Protein AF-A0A534V645-F1 (afdb_monomer_lite)

Foldseek 3Di:
DDDDDPDPDPPDDDDDPDDDDDDDDPDDDDDPDDDDDPDDDPPPPPPPDPDDDPVVCVVCVVVVVVVVCCVVVCCVVPVVVVVLVVQCVVCNNVSVDPPPPPD

pLDDT: mean 78.66, std 16.0, range [43.12, 97.88]

Radius of gyration: 29.26 Å; chains: 1; bounding box: 69×41×70 Å

Sequence (103 aa):
MASMLLAATVAVAQPPPAPPYPPAPPPRTAPPAPPPRRYPPPAVVESAPPPLSPAMRVIYAPFYVAGLVIRYGVYYVIVAPLEVFGRALNYGVEGGVSKGDDR

Secondary structure (DSSP, 8-state):
------------PPPPPPPPPPPPPPPPPPPPPPPP--PPPP------PPPPPHHHHHHHHHHHHHHHHHHHHHIIIIIHHHHHHHHHHHHTTTTT-------

Structure (mmCIF, N/CA/C/O backbone):
data_AF-A0A534V645-F1
#
_entry.id   AF-A0A534V645-F1
#
loop_
_atom_site.group_PDB
_atom_site.id
_atom_site.type_symbol
_atom_site.label_atom_id
_atom_site.label_alt_id
_atom_site.label_comp_id
_atom_site.label_asym_id
_atom_site.label_entity_id
_atom_site.label_seq_id
_atom_site.pdbx_PDB_ins_code
_atom_site.Cartn_x
_atom_site.Cartn_y
_atom_site.Cartn_z
_atom_site.occupancy
_atom_site.B_iso_or_equiv
_atom_site.auth_seq_id
_atom_site.auth_comp_id
_atom_site.auth_asym_id
_atom_site.auth_atom_id
_atom_site.pdbx_PDB_model_num
ATOM 1 N N . MET A 1 1 ? 8.992 15.303 -42.541 1.00 43.12 1 MET A N 1
ATOM 2 C CA . MET A 1 1 ? 10.038 14.298 -42.825 1.00 43.12 1 MET A CA 1
ATOM 3 C C . MET A 1 1 ? 11.254 14.632 -41.977 1.00 43.12 1 MET A C 1
ATOM 5 O O . MET A 1 1 ? 12.000 15.530 -42.328 1.00 43.12 1 MET A O 1
ATOM 9 N N . ALA A 1 2 ? 11.388 13.999 -40.814 1.00 43.81 2 ALA A N 1
ATOM 10 C CA . ALA A 1 2 ? 12.493 14.222 -39.884 1.00 43.81 2 ALA A CA 1
ATOM 11 C C . ALA A 1 2 ? 12.827 12.877 -39.235 1.00 43.81 2 ALA A C 1
ATOM 13 O O . ALA A 1 2 ? 12.219 12.486 -38.246 1.00 43.81 2 ALA A O 1
ATOM 14 N N . SER A 1 3 ? 13.704 12.108 -39.872 1.00 47.16 3 SER A N 1
ATOM 15 C CA . SER A 1 3 ? 14.254 10.855 -39.340 1.00 47.16 3 SER A CA 1
ATOM 16 C C . SER A 1 3 ? 15.509 10.511 -40.132 1.00 47.16 3 SER A C 1
ATOM 18 O O . SER A 1 3 ? 15.511 9.618 -40.966 1.00 47.16 3 SER A O 1
ATOM 20 N N . MET A 1 4 ? 16.569 11.289 -39.931 1.00 49.38 4 MET A N 1
ATOM 21 C CA . MET A 1 4 ? 17.897 10.942 -40.438 1.00 49.38 4 MET A CA 1
ATOM 22 C C . MET A 1 4 ? 18.969 11.632 -39.589 1.00 49.38 4 MET A C 1
ATOM 24 O O . MET A 1 4 ? 19.691 12.498 -40.059 1.00 49.38 4 MET A O 1
ATOM 28 N N . LEU A 1 5 ? 19.033 11.304 -38.296 1.00 53.19 5 LEU A N 1
ATOM 29 C CA . LEU A 1 5 ? 20.094 11.814 -37.414 1.00 53.19 5 LEU A CA 1
ATOM 30 C C . LEU A 1 5 ? 20.612 10.783 -36.400 1.00 53.19 5 LEU A C 1
ATOM 32 O O . LEU A 1 5 ? 21.120 11.160 -35.354 1.00 53.19 5 LEU A O 1
ATOM 36 N N . LEU A 1 6 ? 20.537 9.482 -36.694 1.00 50.56 6 LEU A N 1
ATOM 37 C CA . LEU A 1 6 ? 21.043 8.466 -35.762 1.00 50.56 6 LEU A CA 1
ATOM 38 C C . LEU A 1 6 ? 21.772 7.310 -36.463 1.00 50.56 6 LEU A C 1
ATOM 40 O O . LEU A 1 6 ? 21.491 6.144 -36.226 1.00 50.56 6 LEU A O 1
ATOM 44 N N . ALA A 1 7 ? 22.703 7.634 -37.361 1.00 47.19 7 ALA A N 1
ATOM 45 C CA . ALA A 1 7 ? 23.585 6.639 -37.987 1.00 47.19 7 ALA A CA 1
ATOM 46 C C . ALA A 1 7 ? 25.069 7.054 -37.947 1.00 47.19 7 ALA A C 1
ATOM 48 O O . ALA A 1 7 ? 25.865 6.646 -38.788 1.00 47.19 7 ALA A O 1
ATOM 49 N N . ALA A 1 8 ? 25.453 7.878 -36.968 1.00 46.28 8 ALA A N 1
ATOM 50 C CA . ALA A 1 8 ? 26.842 8.260 -36.747 1.00 46.28 8 ALA A CA 1
ATOM 51 C C . ALA A 1 8 ? 27.560 7.194 -35.896 1.00 46.28 8 ALA A C 1
ATOM 53 O O . ALA A 1 8 ? 27.579 7.255 -34.671 1.00 46.28 8 ALA A O 1
ATOM 54 N N . THR A 1 9 ? 28.123 6.203 -36.591 1.00 49.75 9 THR A N 1
ATOM 55 C CA . THR A 1 9 ? 29.443 5.602 -36.312 1.00 49.75 9 THR A CA 1
ATOM 56 C C . THR A 1 9 ? 29.795 5.304 -34.848 1.00 49.75 9 THR A C 1
ATOM 58 O O . THR A 1 9 ? 30.487 6.081 -34.192 1.00 49.75 9 THR A O 1
ATOM 61 N N . VAL A 1 10 ? 29.445 4.104 -34.376 1.00 49.59 10 VAL A N 1
ATOM 62 C CA . VAL A 1 10 ? 30.107 3.485 -33.216 1.00 49.59 10 VAL A CA 1
ATOM 63 C C . VAL A 1 10 ? 31.382 2.806 -33.721 1.00 49.59 10 VAL A C 1
ATOM 65 O O . VAL A 1 10 ? 31.365 1.658 -34.159 1.00 49.59 10 VAL A O 1
ATOM 68 N N . ALA A 1 11 ? 32.494 3.538 -33.718 1.00 52.59 11 ALA A N 1
ATOM 69 C CA . ALA A 1 11 ? 33.813 2.941 -33.878 1.00 52.59 11 ALA A CA 1
ATOM 70 C C . ALA A 1 11 ? 34.142 2.156 -32.596 1.00 52.59 11 ALA A C 1
ATOM 72 O O . ALA A 1 11 ? 34.431 2.743 -31.555 1.00 52.59 11 ALA A O 1
ATOM 73 N N . VAL A 1 12 ? 34.053 0.826 -32.655 1.00 49.69 12 VAL A N 1
ATOM 74 C CA . VAL A 1 12 ? 34.481 -0.064 -31.568 1.00 49.69 12 VAL A CA 1
ATOM 75 C C . VAL A 1 12 ? 36.009 -0.061 -31.538 1.00 49.69 12 VAL A C 1
ATOM 77 O O . VAL A 1 12 ? 36.660 -0.730 -32.337 1.00 49.69 12 VAL A O 1
ATOM 80 N N . ALA A 1 13 ? 36.593 0.719 -30.631 1.00 58.22 13 ALA A N 1
ATOM 81 C CA . ALA A 1 13 ? 37.999 0.577 -30.283 1.00 58.22 13 ALA A CA 1
ATOM 82 C C . ALA A 1 13 ? 38.198 -0.794 -29.614 1.00 58.22 13 ALA A C 1
ATOM 84 O O . ALA A 1 13 ? 37.505 -1.114 -28.646 1.00 58.22 13 ALA A O 1
ATOM 85 N N . GLN A 1 14 ? 39.121 -1.615 -30.125 1.00 55.50 14 GLN A N 1
ATOM 86 C CA . GLN A 1 14 ? 39.510 -2.843 -29.431 1.00 55.50 14 GLN A CA 1
ATOM 87 C C . GLN A 1 14 ? 40.144 -2.476 -28.079 1.00 55.50 14 GLN A C 1
ATOM 89 O O . GLN A 1 14 ? 41.049 -1.635 -28.054 1.00 55.50 14 GLN A O 1
ATOM 94 N N . PRO A 1 15 ? 39.701 -3.073 -26.957 1.00 60.84 15 PRO A N 1
ATOM 95 C CA . PRO A 1 15 ? 40.340 -2.847 -25.669 1.00 60.84 15 PRO A CA 1
ATOM 96 C C . PRO A 1 15 ? 41.802 -3.321 -25.711 1.00 60.84 15 PRO A C 1
ATOM 98 O 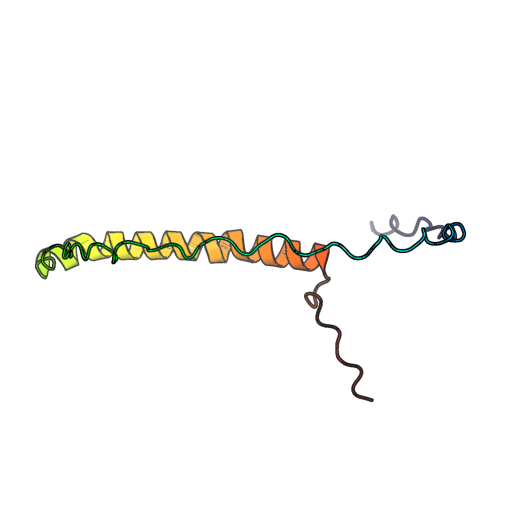O . PRO A 1 15 ? 42.080 -4.355 -26.326 1.00 60.84 15 PRO A O 1
ATOM 101 N N . PRO A 1 16 ? 42.742 -2.611 -25.059 1.00 71.12 16 PRO A N 1
ATOM 102 C CA . PRO A 1 16 ? 44.108 -3.098 -24.911 1.00 71.12 16 PRO A CA 1
ATOM 103 C C . PRO A 1 16 ? 44.125 -4.446 -24.163 1.00 71.12 16 PRO A C 1
ATOM 105 O O . PRO A 1 16 ? 43.228 -4.708 -23.354 1.00 71.12 16 PRO A O 1
ATOM 108 N N . PRO A 1 17 ? 45.130 -5.309 -24.409 1.00 75.69 17 PRO A N 1
ATOM 109 C CA . PRO A 1 17 ? 45.257 -6.583 -23.710 1.00 75.69 17 PRO A CA 1
ATOM 110 C C . PRO A 1 17 ? 45.311 -6.362 -22.195 1.00 75.69 17 PRO A C 1
ATOM 112 O O . PRO A 1 17 ? 45.997 -5.461 -21.708 1.00 75.69 17 PRO A O 1
ATOM 115 N N . ALA A 1 18 ? 44.555 -7.180 -21.458 1.00 77.94 18 ALA A N 1
ATOM 116 C CA . ALA A 1 18 ? 44.444 -7.056 -20.012 1.00 77.94 18 ALA A CA 1
ATOM 117 C C . ALA A 1 18 ? 45.821 -7.236 -19.343 1.00 77.94 18 ALA A C 1
ATOM 119 O O . ALA A 1 18 ? 46.593 -8.108 -19.756 1.00 77.94 18 ALA A O 1
ATOM 120 N N . PRO A 1 19 ? 46.145 -6.434 -18.313 1.00 81.00 19 PRO A N 1
ATOM 121 C CA . PRO A 1 19 ? 47.385 -6.599 -17.570 1.00 81.00 19 PRO A CA 1
ATOM 122 C C . PRO A 1 19 ? 47.441 -7.980 -16.888 1.00 81.00 19 PRO A C 1
ATOM 124 O O . PRO A 1 19 ? 46.394 -8.544 -16.555 1.00 81.00 19 PRO A O 1
ATOM 127 N N . PRO A 1 20 ? 48.648 -8.527 -16.644 1.00 80.81 20 PRO A N 1
ATOM 128 C CA . PRO A 1 20 ? 48.812 -9.784 -15.922 1.00 80.81 20 PRO A CA 1
ATOM 129 C C . PRO A 1 20 ? 48.164 -9.727 -14.537 1.00 80.81 20 PRO A C 1
ATOM 131 O O . PRO A 1 20 ? 48.267 -8.719 -13.834 1.00 80.81 20 PRO A O 1
ATOM 134 N N . TYR A 1 21 ? 47.523 -10.826 -14.132 1.00 80.94 21 TYR A N 1
ATOM 135 C CA . TYR A 1 21 ? 46.906 -10.913 -12.813 1.00 80.94 21 TYR A CA 1
ATOM 136 C C . TYR A 1 21 ? 47.957 -10.787 -11.699 1.00 80.94 21 TYR A C 1
ATOM 138 O O . TYR A 1 21 ? 49.008 -11.432 -11.773 1.00 80.94 21 TYR A O 1
ATOM 146 N N . PRO A 1 22 ? 47.682 -9.994 -10.645 1.00 82.38 22 PRO A N 1
ATOM 147 C CA . PRO A 1 22 ? 48.544 -9.948 -9.476 1.00 82.38 22 PRO A CA 1
ATOM 148 C C . PRO A 1 22 ? 48.527 -11.296 -8.733 1.00 82.38 22 PRO A C 1
ATOM 150 O O . PRO A 1 22 ? 47.529 -12.023 -8.792 1.00 82.38 22 PRO A O 1
ATOM 153 N N . PRO A 1 23 ? 49.610 -11.636 -8.010 1.00 83.50 23 PRO A N 1
ATOM 154 C CA . PRO A 1 23 ? 49.671 -12.852 -7.210 1.00 83.50 23 PRO A CA 1
ATOM 155 C C . PRO A 1 23 ? 48.549 -12.884 -6.168 1.00 83.50 23 PRO A C 1
ATOM 157 O O . PRO A 1 23 ? 48.175 -11.856 -5.596 1.00 83.50 23 PRO A O 1
ATOM 160 N N . ALA A 1 24 ? 48.015 -14.084 -5.926 1.00 82.19 24 ALA A N 1
ATOM 161 C CA . ALA A 1 24 ? 46.936 -14.280 -4.971 1.00 82.19 24 ALA A CA 1
ATOM 162 C C . ALA A 1 24 ? 47.369 -13.808 -3.569 1.00 82.19 24 ALA A C 1
ATOM 164 O O . ALA A 1 24 ? 48.473 -14.142 -3.124 1.00 82.19 24 ALA A O 1
ATOM 165 N N . PRO A 1 25 ? 46.525 -13.036 -2.860 1.00 81.06 25 PRO A N 1
ATOM 166 C CA . PRO A 1 25 ? 46.832 -12.614 -1.504 1.00 81.06 25 PRO A CA 1
ATOM 167 C C . PRO A 1 25 ? 46.943 -13.834 -0.574 1.00 81.06 25 PRO A C 1
ATOM 169 O O . PRO A 1 25 ? 46.259 -14.839 -0.792 1.00 81.06 25 PRO A O 1
ATOM 172 N N . PRO A 1 26 ? 47.779 -13.758 0.477 1.00 82.31 26 PRO A N 1
ATOM 173 C CA . PRO A 1 26 ? 47.934 -14.853 1.424 1.00 82.31 26 PRO A CA 1
ATOM 174 C C . PRO A 1 26 ? 46.595 -15.193 2.105 1.00 82.31 26 PRO A C 1
ATOM 176 O O . PRO A 1 26 ? 45.759 -14.297 2.291 1.00 82.31 26 PRO A O 1
ATOM 179 N N . PRO A 1 27 ? 46.385 -16.462 2.513 1.00 80.44 27 PRO A N 1
ATOM 180 C CA . PRO A 1 27 ? 45.188 -16.871 3.236 1.00 80.44 27 PRO A CA 1
ATOM 181 C C . PRO A 1 27 ? 45.015 -16.015 4.491 1.00 80.44 27 PRO A C 1
ATOM 183 O O . PRO A 1 27 ? 45.861 -16.017 5.385 1.00 80.44 27 PRO A O 1
ATOM 186 N N . ARG A 1 28 ? 43.920 -15.255 4.556 1.00 76.69 28 ARG A N 1
ATOM 187 C CA . ARG A 1 28 ? 43.575 -14.499 5.760 1.00 76.69 28 ARG A CA 1
ATOM 188 C C . ARG A 1 28 ? 43.134 -15.496 6.823 1.00 76.69 28 ARG A C 1
ATOM 190 O O . ARG A 1 28 ? 42.174 -16.234 6.614 1.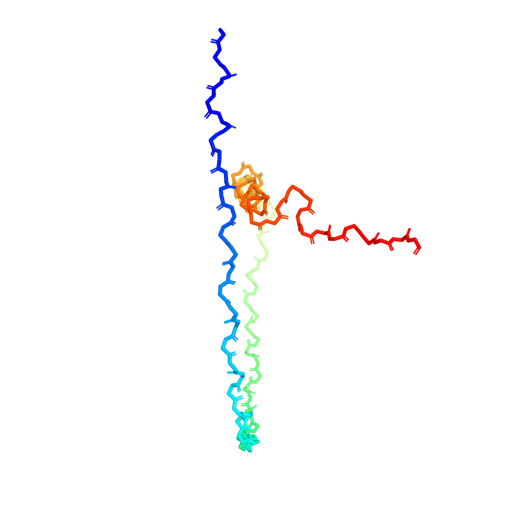00 76.69 28 ARG A O 1
ATOM 197 N N . THR A 1 29 ? 43.819 -15.510 7.960 1.00 78.62 29 THR A N 1
ATOM 198 C CA . THR A 1 29 ? 43.310 -16.179 9.155 1.00 78.62 29 THR A CA 1
ATOM 199 C C . THR A 1 29 ? 42.006 -15.497 9.562 1.00 78.62 29 THR A C 1
ATOM 201 O O . THR A 1 29 ? 41.911 -14.268 9.596 1.00 78.62 29 THR A O 1
ATOM 204 N N . ALA A 1 30 ? 40.964 -16.294 9.794 1.00 78.69 30 ALA A N 1
ATOM 205 C CA . ALA A 1 30 ? 39.682 -15.761 10.224 1.00 78.69 30 ALA A CA 1
ATOM 206 C C . ALA A 1 30 ? 39.859 -15.044 11.577 1.00 78.69 30 ALA A C 1
ATOM 208 O O . ALA A 1 30 ? 40.537 -15.581 12.460 1.00 78.69 30 ALA A O 1
ATOM 209 N N . PRO A 1 31 ? 39.268 -13.850 11.763 1.00 78.19 31 PRO A N 1
ATOM 210 C CA . PRO A 1 31 ? 39.225 -13.209 13.067 1.00 78.19 31 PRO A CA 1
ATOM 211 C C . PRO A 1 31 ? 38.585 -14.142 14.108 1.00 78.19 31 PRO A C 1
ATOM 213 O O . PRO A 1 31 ? 37.687 -14.914 13.756 1.00 78.19 31 PRO A O 1
ATOM 216 N N . PRO A 1 32 ? 39.006 -14.074 15.383 1.00 78.88 32 PRO A N 1
ATOM 217 C CA . PRO A 1 32 ? 38.371 -14.841 16.447 1.00 78.88 32 PRO A CA 1
ATOM 218 C C . PRO A 1 32 ? 36.869 -14.537 16.508 1.00 78.88 32 PRO A C 1
ATOM 220 O O . PRO A 1 32 ? 36.443 -13.391 16.342 1.00 78.88 32 PRO A O 1
ATOM 223 N N . ALA A 1 33 ? 36.068 -15.581 16.735 1.00 83.31 33 ALA A N 1
ATOM 224 C CA . ALA A 1 33 ? 34.619 -15.452 16.807 1.00 83.31 33 ALA A CA 1
ATOM 225 C C . ALA A 1 33 ? 34.220 -14.493 17.947 1.00 83.31 33 ALA A C 1
ATOM 227 O O . ALA A 1 33 ? 34.786 -14.579 19.043 1.00 83.31 33 ALA A O 1
ATOM 228 N N . PRO A 1 34 ? 33.256 -13.582 17.718 1.00 82.94 34 PRO A N 1
ATOM 229 C CA . PRO A 1 34 ? 32.789 -12.684 18.764 1.00 82.94 34 PRO A CA 1
ATOM 230 C C . PRO A 1 34 ? 32.142 -13.479 19.912 1.00 82.94 34 PRO A C 1
ATOM 232 O O . PRO A 1 34 ? 31.521 -14.518 19.667 1.00 82.94 34 PRO A O 1
ATOM 235 N N . PRO A 1 35 ? 32.247 -12.997 21.165 1.00 84.94 35 PRO A N 1
ATOM 236 C CA . PRO A 1 35 ? 31.626 -13.658 22.304 1.00 84.94 35 PRO A CA 1
ATOM 237 C C . PRO A 1 35 ? 30.096 -13.718 22.140 1.00 84.94 35 PRO A C 1
ATOM 239 O O . PRO A 1 35 ? 29.501 -12.801 21.559 1.00 84.94 35 PRO A O 1
ATOM 242 N N . PRO A 1 36 ? 29.437 -14.769 22.664 1.00 83.88 36 PRO A N 1
ATOM 243 C CA . PRO A 1 36 ? 27.994 -14.921 22.556 1.00 83.88 36 PRO A CA 1
ATOM 244 C C . PRO A 1 36 ? 27.283 -13.752 23.243 1.00 83.88 36 PRO A C 1
ATOM 246 O O . PRO A 1 36 ? 27.393 -13.544 24.452 1.00 83.88 36 PRO A O 1
ATOM 249 N N . ARG A 1 37 ? 26.537 -12.970 22.457 1.00 80.75 37 ARG A N 1
ATOM 250 C CA . ARG A 1 37 ? 25.715 -11.871 22.968 1.00 80.75 37 ARG A CA 1
ATOM 251 C C . ARG A 1 37 ? 24.486 -12.450 23.666 1.00 80.75 37 ARG A C 1
ATOM 253 O O . ARG A 1 37 ? 23.598 -12.995 23.016 1.00 80.75 37 ARG A O 1
ATOM 260 N N . ARG A 1 38 ? 24.418 -12.313 24.993 1.00 81.00 38 ARG A N 1
ATOM 261 C CA . ARG A 1 38 ? 23.184 -12.533 25.760 1.00 81.00 38 ARG A CA 1
ATOM 262 C C . ARG A 1 38 ? 22.297 -11.307 25.580 1.00 81.00 38 ARG A C 1
ATOM 264 O O . ARG A 1 38 ? 22.499 -10.288 26.233 1.00 81.00 38 ARG A O 1
ATOM 271 N N . TYR A 1 39 ? 21.354 -11.393 24.652 1.00 80.50 39 TYR A N 1
ATOM 272 C CA . TYR A 1 39 ? 20.323 -10.375 24.517 1.00 80.50 39 TYR A CA 1
ATOM 273 C C . TYR A 1 39 ? 19.309 -10.543 25.653 1.00 80.50 39 TYR A C 1
ATOM 275 O O . TYR A 1 39 ? 18.901 -11.679 25.921 1.00 80.50 39 TYR A O 1
ATOM 283 N N . PRO A 1 40 ? 18.906 -9.459 26.340 1.00 82.00 40 PRO A N 1
ATOM 284 C CA . PRO A 1 40 ? 17.746 -9.536 27.210 1.00 82.00 40 PRO A CA 1
ATOM 285 C C . PRO A 1 40 ? 16.533 -9.967 26.369 1.00 82.00 40 PRO A C 1
ATOM 287 O O . PRO A 1 40 ? 16.448 -9.592 25.192 1.00 82.00 40 PRO A O 1
ATOM 290 N N . PRO A 1 41 ? 15.612 -10.767 26.934 1.00 81.50 41 PRO A N 1
ATOM 291 C CA . PRO A 1 41 ? 14.376 -11.093 26.242 1.00 81.50 41 PRO A CA 1
ATOM 292 C C . PRO A 1 41 ? 13.671 -9.787 25.842 1.00 81.50 41 PRO A C 1
ATOM 294 O O . PRO A 1 41 ? 13.697 -8.828 26.622 1.00 81.50 41 PRO A O 1
ATOM 297 N N . PRO A 1 42 ? 13.070 -9.717 24.640 1.00 80.12 42 PRO A N 1
ATOM 298 C CA . PRO A 1 42 ? 12.296 -8.555 24.232 1.00 80.12 42 PRO A CA 1
ATOM 299 C C . PRO A 1 42 ? 11.272 -8.225 25.317 1.00 80.12 42 PRO A C 1
ATOM 301 O O . PRO A 1 42 ? 10.510 -9.097 25.733 1.00 80.12 42 PRO A O 1
ATOM 304 N N . ALA A 1 43 ? 11.270 -6.980 25.795 1.00 76.56 43 ALA A N 1
ATOM 305 C CA . ALA A 1 43 ? 10.231 -6.522 26.699 1.00 76.56 43 ALA A CA 1
ATOM 306 C C . ALA A 1 43 ? 8.898 -6.608 25.948 1.00 76.56 43 ALA A C 1
ATOM 308 O O . ALA A 1 43 ? 8.674 -5.876 24.982 1.00 76.56 43 ALA A O 1
ATOM 309 N N . VAL A 1 44 ? 8.036 -7.538 26.358 1.00 70.62 44 VAL A N 1
ATOM 310 C CA . VAL A 1 44 ? 6.670 -7.634 25.845 1.00 70.62 44 VAL A CA 1
ATOM 311 C C . VAL A 1 44 ? 5.910 -6.460 26.443 1.00 70.62 44 VAL A C 1
ATOM 313 O O . VAL A 1 44 ? 5.398 -6.529 27.556 1.00 70.62 44 VAL A O 1
ATOM 316 N N . VAL A 1 45 ? 5.908 -5.335 25.734 1.00 72.06 45 VAL A N 1
ATOM 317 C CA . VAL A 1 45 ? 5.009 -4.235 26.057 1.00 72.06 45 VAL A CA 1
ATOM 318 C C . VAL A 1 45 ? 3.650 -4.640 25.505 1.00 72.06 45 VAL A C 1
ATOM 320 O O . VAL A 1 45 ? 3.402 -4.544 24.304 1.00 72.06 45 VAL A O 1
ATOM 323 N N . GLU A 1 46 ? 2.776 -5.139 26.373 1.00 68.06 46 GLU A N 1
ATOM 324 C CA . GLU A 1 46 ? 1.367 -5.356 26.053 1.00 68.06 46 GLU A CA 1
ATOM 325 C C . GLU A 1 46 ? 0.686 -3.978 25.962 1.00 68.06 46 GLU A C 1
ATOM 327 O O . GLU A 1 46 ? 0.021 -3.512 26.880 1.00 68.06 46 GLU A O 1
ATOM 332 N N . SER A 1 47 ? 0.971 -3.248 24.878 1.00 65.56 47 SER A N 1
ATOM 333 C CA . SER A 1 47 ?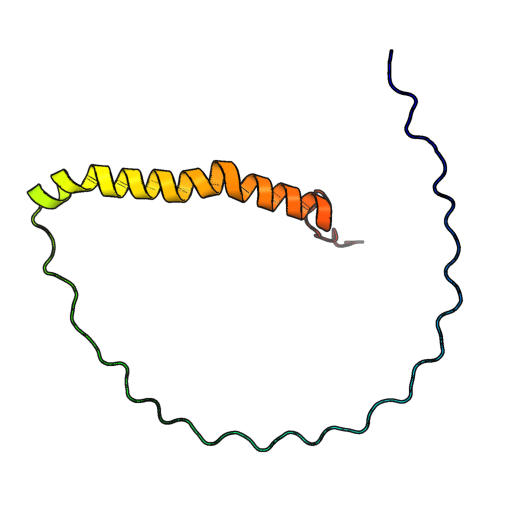 0.505 -1.875 24.644 1.00 65.56 47 SER A CA 1
ATOM 334 C C . SER A 1 47 ? -0.545 -1.781 23.555 1.00 65.56 47 SER A C 1
ATOM 336 O O . SER A 1 47 ? -0.794 -0.678 23.075 1.00 65.56 47 SER A O 1
ATOM 338 N N . ALA A 1 48 ? -1.149 -2.896 23.130 1.00 71.19 48 ALA A N 1
ATOM 339 C CA . ALA A 1 48 ? -2.235 -2.813 22.169 1.00 71.19 48 ALA A CA 1
ATOM 340 C C . ALA A 1 48 ? -3.349 -1.968 22.810 1.00 71.19 48 ALA A C 1
ATOM 342 O O . ALA A 1 48 ? -3.947 -2.408 23.797 1.00 71.19 48 ALA A O 1
ATOM 343 N N . PRO A 1 49 ? -3.591 -0.735 22.321 1.00 74.88 49 PRO A N 1
ATOM 344 C CA . PRO A 1 49 ? -4.608 0.107 22.914 1.00 74.88 49 PRO A CA 1
ATOM 345 C C . PRO A 1 49 ? -5.949 -0.618 22.803 1.00 74.88 49 PRO A C 1
ATOM 347 O O . PRO A 1 49 ? -6.158 -1.380 21.847 1.00 74.88 49 PRO A O 1
ATOM 350 N N . PRO A 1 50 ? -6.861 -0.403 23.765 1.00 81.88 50 PRO A N 1
ATOM 351 C CA . PRO A 1 50 ? -8.164 -1.035 23.716 1.00 81.88 50 PRO A CA 1
ATOM 352 C C . PRO A 1 50 ? -8.811 -0.761 22.351 1.00 81.88 50 PRO A C 1
ATOM 354 O O . PRO A 1 50 ? -8.700 0.352 21.820 1.00 81.88 50 PRO A O 1
ATOM 357 N N . PRO A 1 51 ? -9.453 -1.774 21.745 1.00 83.50 51 PRO A N 1
ATOM 358 C CA . PRO A 1 51 ? -10.025 -1.635 20.421 1.00 83.50 51 PRO A CA 1
ATOM 359 C C . PRO A 1 51 ? -11.019 -0.472 20.390 1.00 83.50 51 PRO A C 1
ATOM 361 O O . PRO A 1 51 ? -11.887 -0.358 21.253 1.00 83.50 51 PRO A O 1
ATOM 364 N N . LEU A 1 52 ? -10.925 0.362 19.351 1.00 86.56 52 LEU A N 1
ATOM 365 C CA . LEU A 1 52 ? -11.862 1.464 19.124 1.00 86.56 52 LEU A CA 1
ATOM 366 C C . LEU A 1 52 ? -13.309 0.956 19.106 1.00 86.56 52 LEU A C 1
ATOM 368 O O . LEU A 1 52 ? -13.584 -0.103 18.526 1.00 86.56 52 LEU A O 1
ATOM 372 N N . SER A 1 53 ? -14.226 1.742 19.681 1.00 92.25 53 SER A N 1
ATOM 373 C CA . SER A 1 53 ? -15.663 1.467 19.602 1.00 92.25 53 SER A CA 1
ATOM 374 C C . SER A 1 53 ? -16.132 1.451 18.136 1.00 92.25 53 SER A C 1
ATOM 376 O O . SER A 1 53 ? -15.539 2.141 17.298 1.00 92.25 53 SER A O 1
ATOM 378 N N . PRO A 1 54 ? -17.191 0.696 17.782 1.00 93.06 54 PRO A N 1
ATOM 379 C CA . PRO A 1 54 ? -17.653 0.589 16.395 1.00 93.06 54 PRO A CA 1
ATOM 380 C C . PRO A 1 54 ? -17.950 1.943 15.741 1.00 93.06 54 PRO A C 1
ATOM 382 O O . PRO A 1 54 ? -17.518 2.188 14.619 1.00 93.06 54 PRO A O 1
ATOM 385 N N . ALA A 1 55 ? -18.604 2.856 16.467 1.00 95.25 55 ALA A N 1
ATOM 386 C CA . ALA A 1 55 ? -18.887 4.205 15.979 1.00 95.25 55 ALA A CA 1
ATOM 387 C C . ALA A 1 55 ? -17.600 4.974 15.649 1.00 95.25 55 ALA A C 1
ATOM 389 O O . ALA A 1 55 ? -17.493 5.594 14.593 1.00 95.25 55 ALA A O 1
ATOM 390 N N . MET A 1 56 ? -16.588 4.871 16.514 1.00 95.25 56 MET A N 1
ATOM 391 C CA . MET A 1 56 ? -15.316 5.548 16.296 1.00 95.25 56 MET A CA 1
ATOM 392 C C . MET A 1 56 ? -14.562 4.964 15.099 1.00 95.25 56 MET A C 1
ATOM 394 O O . MET A 1 56 ? -13.995 5.708 14.304 1.00 95.25 56 MET A O 1
ATOM 398 N N . ARG A 1 57 ? -14.613 3.641 14.903 1.00 91.88 57 ARG A N 1
ATOM 399 C CA . ARG A 1 57 ? -14.053 3.004 13.702 1.00 91.88 57 ARG A CA 1
ATOM 400 C C . ARG A 1 57 ? -14.702 3.527 12.429 1.00 91.88 57 ARG A C 1
ATOM 402 O O . ARG A 1 57 ? -13.984 3.780 11.476 1.00 91.88 57 ARG A O 1
ATOM 409 N N . VAL A 1 58 ? -16.023 3.711 12.413 1.00 95.44 58 VAL A N 1
ATOM 410 C CA . VAL A 1 58 ? -16.735 4.246 11.240 1.00 95.44 58 VAL A CA 1
ATOM 411 C C . VAL A 1 58 ? -16.324 5.691 10.962 1.00 95.44 58 VAL A C 1
ATOM 413 O O . VAL A 1 58 ? -16.047 6.022 9.814 1.00 95.44 58 VAL A O 1
ATOM 416 N N . ILE A 1 59 ? -16.210 6.528 11.997 1.00 96.19 59 ILE A N 1
ATOM 417 C CA . ILE A 1 59 ? -15.760 7.923 11.855 1.00 96.19 59 ILE A CA 1
ATOM 418 C C . ILE A 1 59 ? -14.323 7.988 11.312 1.00 96.19 59 ILE A C 1
ATOM 420 O O . ILE A 1 59 ? -14.021 8.821 10.460 1.00 96.19 59 ILE A O 1
ATOM 424 N N . TYR A 1 60 ? -13.441 7.092 11.764 1.00 93.12 60 TYR A N 1
ATOM 425 C CA . TYR A 1 60 ? -12.038 7.063 11.336 1.00 93.12 60 TYR A CA 1
ATOM 426 C C . TYR A 1 60 ? -11.769 6.261 10.054 1.00 93.12 60 TYR A C 1
ATOM 428 O O . TYR A 1 60 ? -10.727 6.456 9.423 1.00 93.12 60 TYR A O 1
ATOM 436 N N . ALA A 1 61 ? -12.681 5.381 9.637 1.00 94.94 61 ALA A N 1
ATOM 437 C CA . ALA A 1 61 ? -12.498 4.506 8.481 1.00 94.94 61 ALA A CA 1
ATOM 438 C C . ALA A 1 61 ? -12.161 5.267 7.186 1.00 94.94 61 ALA A C 1
ATOM 440 O O . ALA A 1 61 ? -11.223 4.845 6.506 1.00 94.94 61 ALA A O 1
ATOM 441 N N . PRO A 1 62 ? -12.811 6.403 6.852 1.00 97.25 62 PRO A N 1
ATOM 442 C CA . PRO A 1 62 ? -12.463 7.168 5.659 1.00 97.25 62 PRO A CA 1
ATOM 443 C C . PRO A 1 62 ? -11.001 7.622 5.640 1.00 97.25 62 PRO A C 1
ATOM 445 O O . PRO A 1 62 ? -10.356 7.555 4.599 1.00 97.25 62 PRO A O 1
ATOM 448 N N . PHE A 1 63 ? -10.444 8.023 6.786 1.00 96.69 63 PHE A N 1
ATOM 449 C CA . PHE A 1 63 ? -9.049 8.461 6.883 1.00 96.69 63 PHE A CA 1
ATOM 450 C C . PHE A 1 63 ? -8.071 7.300 6.720 1.00 96.69 63 PHE A C 1
ATOM 452 O O . PHE A 1 63 ? -7.046 7.443 6.055 1.00 96.69 63 PHE A O 1
ATOM 459 N N . TYR A 1 64 ? -8.402 6.137 7.284 1.00 94.19 64 TYR A N 1
ATOM 460 C CA . TYR A 1 64 ? -7.608 4.927 7.088 1.00 94.19 64 TYR A CA 1
ATOM 461 C C . TYR A 1 64 ? -7.579 4.520 5.610 1.00 94.19 64 TYR A C 1
ATOM 463 O O . TYR A 1 64 ? -6.511 4.277 5.049 1.00 94.19 64 TYR A O 1
ATOM 471 N N . VAL A 1 65 ? -8.744 4.526 4.955 1.00 97.62 65 VAL A N 1
ATOM 472 C CA . VAL A 1 65 ? -8.862 4.238 3.521 1.00 97.62 65 VAL A CA 1
ATOM 473 C C . VAL A 1 65 ? -8.100 5.270 2.692 1.00 97.62 65 VAL A C 1
ATOM 475 O O . VAL A 1 65 ? -7.322 4.881 1.826 1.00 97.62 65 VAL A O 1
ATOM 478 N N . ALA A 1 66 ? -8.243 6.566 2.979 1.00 97.81 66 ALA A N 1
ATOM 479 C CA . ALA A 1 66 ? -7.502 7.620 2.288 1.00 97.81 66 ALA A CA 1
ATOM 480 C C . ALA A 1 66 ? -5.983 7.425 2.414 1.00 97.81 66 ALA A C 1
ATOM 482 O O . ALA A 1 66 ? -5.263 7.521 1.422 1.00 97.81 66 ALA A O 1
ATOM 483 N N . GLY A 1 67 ? -5.495 7.073 3.607 1.00 96.81 67 GLY A N 1
ATOM 484 C CA . GLY A 1 67 ? -4.087 6.751 3.829 1.00 96.81 67 GLY A CA 1
ATOM 485 C C . GLY A 1 67 ? -3.609 5.560 2.997 1.00 96.81 67 GLY A C 1
ATOM 486 O O . GLY A 1 67 ? -2.533 5.624 2.403 1.00 96.81 67 GLY A O 1
ATOM 487 N N . LEU A 1 68 ? -4.412 4.495 2.898 1.00 97.44 68 LEU A N 1
ATOM 488 C CA . LEU A 1 68 ? -4.096 3.348 2.040 1.00 97.44 68 LEU A CA 1
ATOM 489 C C . LEU A 1 68 ? -4.074 3.740 0.560 1.00 97.44 68 LEU A C 1
ATOM 491 O O . LEU A 1 68 ? -3.133 3.383 -0.147 1.00 97.44 68 LEU A O 1
ATOM 495 N N . VAL A 1 69 ? -5.065 4.504 0.102 1.00 97.88 69 VAL A N 1
ATOM 496 C CA . VAL A 1 69 ? -5.136 4.984 -1.284 1.00 97.88 69 VAL A CA 1
ATOM 497 C C . VAL A 1 69 ? -3.925 5.845 -1.617 1.00 97.88 69 VAL A C 1
ATOM 499 O O . VAL A 1 69 ? -3.335 5.658 -2.671 1.00 97.88 69 VAL A O 1
ATOM 502 N N . ILE A 1 70 ? -3.499 6.736 -0.723 1.00 97.69 70 ILE A N 1
ATOM 503 C CA . ILE A 1 70 ? -2.293 7.543 -0.937 1.00 97.69 70 ILE A CA 1
ATOM 504 C C . ILE A 1 70 ? -1.051 6.647 -0.949 1.00 97.69 70 ILE A C 1
ATOM 506 O O . ILE A 1 70 ? -0.254 6.726 -1.881 1.00 97.69 70 ILE A O 1
ATOM 510 N N . ARG A 1 71 ? -0.892 5.760 0.042 1.00 95.56 71 ARG A N 1
ATOM 511 C CA . ARG A 1 71 ? 0.281 4.880 0.165 1.00 95.56 71 ARG A CA 1
ATOM 512 C C . ARG A 1 71 ? 0.478 4.018 -1.078 1.00 95.56 71 ARG A C 1
ATOM 514 O O . ARG A 1 71 ? 1.581 3.961 -1.617 1.00 95.56 71 ARG A O 1
ATOM 521 N N . TYR A 1 72 ? -0.580 3.346 -1.518 1.00 97.38 72 TYR A N 1
ATOM 522 C CA . TYR A 1 72 ? -0.512 2.453 -2.669 1.00 97.38 72 TYR A CA 1
ATOM 523 C C . TYR A 1 72 ? -0.628 3.208 -3.986 1.00 97.38 72 TYR A C 1
ATOM 525 O O . TYR A 1 72 ? 0.070 2.870 -4.932 1.00 97.38 72 TYR A O 1
ATOM 533 N N . GLY A 1 73 ? -1.446 4.253 -4.049 1.00 97.69 73 GLY A N 1
ATOM 534 C CA . GLY A 1 73 ? -1.602 5.078 -5.241 1.00 97.69 73 GLY A CA 1
ATOM 535 C C . GLY A 1 73 ? -0.293 5.747 -5.637 1.00 97.69 73 GLY A C 1
ATOM 536 O O . GLY A 1 73 ? 0.145 5.586 -6.769 1.00 97.69 73 GLY A O 1
ATOM 537 N N . VAL A 1 74 ? 0.389 6.419 -4.704 1.00 97.56 74 VAL A N 1
ATOM 538 C CA . VAL A 1 74 ? 1.698 7.035 -4.985 1.00 97.56 74 VAL A CA 1
ATOM 539 C C . VAL A 1 74 ? 2.700 5.983 -5.450 1.00 97.56 74 VAL A C 1
ATOM 541 O O . VAL A 1 74 ? 3.396 6.201 -6.444 1.00 97.56 74 VAL A O 1
ATOM 544 N N . TYR A 1 75 ? 2.748 4.829 -4.777 1.00 96.94 75 TYR A N 1
ATOM 545 C CA . TYR A 1 75 ? 3.666 3.769 -5.171 1.00 96.94 75 TYR A CA 1
ATOM 546 C C . TYR A 1 75 ? 3.361 3.259 -6.582 1.00 96.94 75 TYR A C 1
ATOM 548 O O . TYR A 1 75 ? 4.213 3.337 -7.453 1.00 96.94 75 TYR A O 1
ATOM 556 N N . TYR A 1 76 ? 2.145 2.796 -6.852 1.00 97.38 76 TYR A N 1
ATOM 557 C CA . TYR A 1 76 ? 1.834 2.144 -8.123 1.00 97.38 76 TYR A CA 1
ATOM 558 C C . TYR A 1 76 ? 1.685 3.101 -9.309 1.00 97.38 76 TYR A C 1
ATOM 560 O O . TYR A 1 76 ? 1.903 2.680 -10.441 1.00 97.38 76 TYR A O 1
ATOM 568 N N . VAL A 1 77 ? 1.337 4.371 -9.084 1.00 96.69 77 VAL A N 1
ATOM 569 C CA . VAL A 1 77 ? 1.143 5.349 -10.170 1.00 96.69 77 VAL A CA 1
ATOM 570 C C . VAL A 1 77 ? 2.430 6.098 -10.506 1.00 96.69 77 VAL A C 1
ATOM 572 O O . VAL A 1 77 ? 2.629 6.463 -11.661 1.00 96.69 77 VAL A O 1
ATOM 575 N N . ILE A 1 78 ? 3.307 6.335 -9.526 1.00 94.38 78 ILE A N 1
ATOM 576 C CA . ILE A 1 78 ? 4.509 7.159 -9.723 1.00 94.38 78 ILE A CA 1
ATOM 577 C C . ILE A 1 78 ? 5.769 6.325 -9.537 1.00 94.38 78 ILE A C 1
ATOM 579 O O . ILE A 1 78 ? 6.595 6.244 -10.442 1.00 94.38 78 ILE A O 1
ATOM 583 N N . VAL A 1 79 ? 5.923 5.695 -8.373 1.00 95.00 79 VAL A N 1
ATOM 584 C CA . VAL A 1 79 ? 7.185 5.040 -8.006 1.00 95.00 79 VAL A CA 1
ATOM 585 C C . VAL A 1 79 ? 7.432 3.794 -8.856 1.00 95.00 79 VAL A C 1
ATOM 587 O O . VAL A 1 79 ? 8.476 3.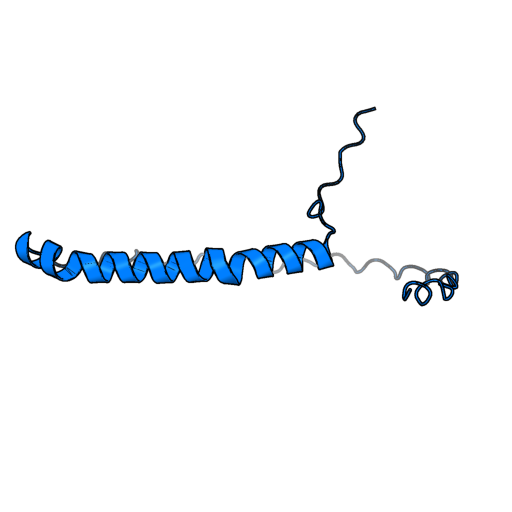691 -9.491 1.00 95.00 79 VAL A O 1
ATOM 590 N N . ALA A 1 80 ? 6.465 2.883 -8.942 1.00 95.12 80 ALA A N 1
ATOM 591 C CA . ALA A 1 80 ? 6.602 1.619 -9.652 1.00 95.12 80 ALA A CA 1
ATOM 592 C C . ALA A 1 80 ? 6.886 1.814 -11.154 1.00 95.12 80 ALA A C 1
ATOM 594 O O . ALA A 1 80 ? 7.789 1.151 -11.662 1.00 95.12 80 ALA A O 1
ATOM 595 N N . PRO A 1 81 ? 6.232 2.740 -11.886 1.00 92.62 81 PRO A N 1
ATOM 596 C CA . PRO A 1 81 ? 6.606 3.013 -13.272 1.00 92.62 81 PRO A CA 1
ATOM 597 C C . PRO A 1 81 ? 8.036 3.533 -13.426 1.00 92.62 81 PRO A C 1
ATOM 599 O O . PRO A 1 81 ? 8.730 3.129 -14.357 1.00 92.62 81 PRO A O 1
ATOM 602 N N . LEU A 1 82 ? 8.504 4.385 -12.509 1.00 93.88 82 LEU A N 1
ATOM 603 C CA . LEU A 1 82 ? 9.886 4.869 -12.522 1.00 93.88 82 LEU A CA 1
ATOM 604 C C . LEU A 1 82 ? 10.883 3.751 -12.198 1.00 93.88 82 LEU A C 1
ATOM 606 O O . LEU A 1 82 ? 11.920 3.660 -12.850 1.00 93.88 82 LEU A O 1
ATOM 610 N N . GLU A 1 83 ? 10.564 2.876 -11.245 1.00 92.31 83 GLU A N 1
ATOM 611 C CA . GLU A 1 83 ? 11.365 1.690 -10.923 1.00 92.31 83 GLU A CA 1
ATOM 612 C C . GLU A 1 83 ? 11.453 0.735 -12.122 1.00 92.31 83 GLU A C 1
ATOM 614 O O . GLU A 1 83 ? 12.542 0.271 -12.466 1.00 92.31 83 GLU A O 1
ATOM 619 N N . VAL A 1 84 ? 10.333 0.481 -12.807 1.00 88.50 84 VAL A N 1
ATOM 620 C CA . VAL A 1 84 ? 10.281 -0.356 -14.017 1.00 88.50 84 VAL A CA 1
ATOM 621 C C . VAL A 1 84 ? 11.069 0.283 -15.155 1.00 88.50 84 VAL A C 1
ATOM 623 O O . VAL A 1 84 ? 11.869 -0.397 -15.798 1.00 88.50 84 VAL A O 1
ATOM 626 N N . PHE A 1 85 ? 10.900 1.584 -15.388 1.00 88.44 85 PHE A N 1
ATOM 627 C CA . PHE A 1 85 ? 11.653 2.308 -16.407 1.00 88.44 85 PHE A CA 1
ATOM 628 C C . PHE A 1 85 ? 13.157 2.295 -16.110 1.00 88.44 85 PHE A C 1
ATOM 630 O O . PHE A 1 85 ? 13.958 1.961 -16.981 1.00 88.44 85 PHE A O 1
ATOM 637 N N . GLY A 1 86 ? 13.550 2.568 -14.864 1.00 88.06 86 GLY A N 1
ATOM 638 C CA . GLY A 1 86 ? 14.939 2.478 -14.422 1.00 88.06 86 GLY A CA 1
ATOM 639 C C . GLY A 1 86 ? 15.506 1.071 -14.601 1.00 88.06 86 GLY A C 1
ATOM 640 O O . GLY A 1 86 ? 16.624 0.913 -15.090 1.00 88.06 86 GLY A O 1
ATOM 641 N N . ARG A 1 87 ? 14.733 0.028 -14.287 1.00 87.25 87 ARG A N 1
ATOM 642 C CA . ARG A 1 87 ? 15.142 -1.361 -14.527 1.00 87.25 87 ARG A CA 1
ATOM 643 C C . ARG A 1 87 ? 15.318 -1.650 -16.017 1.00 87.25 87 ARG A C 1
ATOM 645 O O . ARG A 1 87 ? 16.302 -2.288 -16.378 1.00 87.25 87 ARG A O 1
ATOM 652 N N . ALA A 1 88 ? 14.422 -1.155 -16.866 1.00 86.38 88 ALA A N 1
ATOM 653 C CA . ALA A 1 88 ? 14.526 -1.314 -18.313 1.00 86.38 88 ALA A CA 1
ATOM 654 C C . ALA A 1 88 ? 15.766 -0.611 -18.889 1.00 86.38 88 ALA A C 1
ATOM 656 O O . ALA A 1 88 ? 16.421 -1.164 -19.770 1.00 86.38 88 ALA A O 1
ATOM 657 N N . LEU A 1 89 ? 16.134 0.563 -18.365 1.00 87.06 89 LEU A N 1
ATOM 658 C CA . LEU A 1 89 ? 17.365 1.257 -18.756 1.00 87.06 89 LEU A CA 1
ATOM 659 C C . LEU A 1 89 ? 18.633 0.504 -18.334 1.00 87.06 89 LEU A C 1
ATOM 661 O O . LEU A 1 89 ? 19.610 0.497 -19.076 1.00 87.06 89 LEU A O 1
ATOM 665 N N . ASN A 1 90 ? 18.626 -0.125 -17.156 1.00 85.75 90 ASN A N 1
ATOM 666 C CA . ASN A 1 90 ? 19.806 -0.813 -16.624 1.00 85.75 90 ASN A CA 1
ATOM 667 C C . ASN A 1 90 ? 19.958 -2.258 -17.133 1.00 85.75 90 ASN A C 1
ATOM 669 O O . ASN A 1 90 ? 21.079 -2.739 -17.267 1.00 85.75 90 ASN A O 1
ATOM 673 N N . TYR A 1 91 ? 18.852 -2.958 -17.406 1.00 82.88 91 TYR A N 1
ATOM 674 C CA . TYR A 1 91 ? 18.844 -4.401 -17.690 1.00 82.88 91 TYR A CA 1
ATOM 675 C C . TYR A 1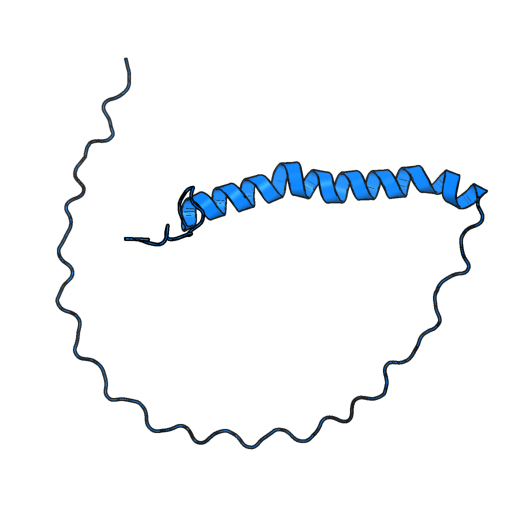 91 ? 18.066 -4.790 -18.959 1.00 82.88 91 TYR A C 1
ATOM 677 O O . TYR A 1 91 ? 17.885 -5.978 -19.228 1.00 82.88 91 TYR A O 1
ATOM 685 N N . GLY A 1 92 ? 17.597 -3.816 -19.743 1.00 77.00 92 GLY A N 1
ATOM 686 C CA . GLY A 1 92 ? 16.746 -4.043 -20.912 1.00 77.00 92 GLY A CA 1
ATOM 687 C C . GLY A 1 92 ? 15.284 -4.332 -20.550 1.00 77.00 92 GLY A C 1
ATOM 688 O O . GLY A 1 92 ? 14.945 -4.603 -19.398 1.00 77.00 92 GLY A O 1
ATOM 689 N N . VAL A 1 93 ? 14.394 -4.279 -21.548 1.00 76.56 93 VAL A N 1
ATOM 690 C CA . VAL A 1 93 ? 12.931 -4.443 -21.368 1.00 76.56 93 VAL A CA 1
ATOM 691 C C . VAL A 1 93 ? 12.564 -5.826 -20.807 1.00 76.56 93 VAL A C 1
ATOM 693 O O . VAL A 1 93 ? 11.566 -5.964 -20.108 1.00 76.56 93 VAL A O 1
ATOM 696 N N . GLU A 1 94 ? 13.411 -6.833 -21.035 1.00 77.88 94 GLU A N 1
ATOM 697 C CA . GLU A 1 94 ? 13.260 -8.185 -20.474 1.00 77.88 94 GLU A CA 1
ATOM 698 C C . GLU A 1 94 ? 13.749 -8.305 -19.015 1.00 77.88 94 GLU A C 1
ATOM 700 O O . GLU A 1 94 ? 13.696 -9.376 -18.411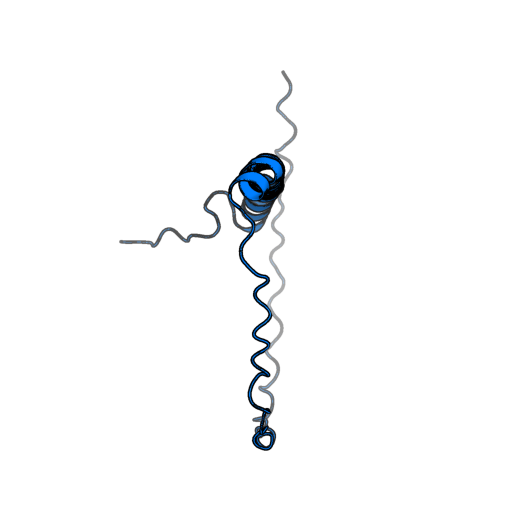 1.00 77.88 94 GLU A O 1
ATOM 705 N N . GLY A 1 95 ? 14.216 -7.209 -18.408 1.00 67.56 95 GLY A N 1
ATOM 706 C CA . GLY A 1 95 ? 14.498 -7.133 -16.975 1.00 67.56 95 GLY A CA 1
ATOM 707 C C . GLY A 1 95 ? 15.664 -8.001 -16.495 1.00 67.56 95 GLY A C 1
ATOM 708 O O . GLY A 1 95 ? 15.714 -8.307 -15.296 1.00 67.56 95 GLY A O 1
ATOM 709 N N . GLY A 1 96 ? 16.580 -8.370 -17.398 1.00 64.50 96 GLY A N 1
ATOM 710 C CA . GLY A 1 96 ? 17.759 -9.193 -17.115 1.00 64.50 96 GLY A CA 1
ATOM 711 C C . GLY A 1 96 ? 17.500 -10.702 -17.063 1.00 64.50 96 GLY A C 1
ATOM 712 O O . GLY A 1 96 ? 18.360 -11.438 -16.586 1.00 64.50 96 GLY A O 1
ATOM 713 N N . VAL A 1 97 ? 16.340 -11.183 -17.524 1.00 61.53 97 VAL A N 1
ATOM 714 C CA . VAL A 1 97 ? 16.102 -12.625 -17.665 1.00 61.53 97 VAL A CA 1
ATOM 715 C C . VAL A 1 97 ? 16.822 -13.102 -18.923 1.00 61.53 97 VAL A C 1
ATOM 717 O O . VAL A 1 97 ? 16.350 -12.879 -20.033 1.00 61.53 97 VAL A O 1
ATOM 720 N N . SER A 1 98 ? 17.974 -13.758 -18.768 1.00 61.16 98 SER A N 1
ATOM 721 C CA . SER A 1 98 ? 18.533 -14.558 -19.857 1.00 61.16 98 SER A CA 1
ATOM 722 C C . SER A 1 98 ? 17.497 -15.619 -20.205 1.00 61.16 98 SER A C 1
ATOM 724 O O . SER A 1 98 ? 17.230 -16.511 -19.401 1.00 61.16 98 SER A O 1
ATOM 726 N N . LYS A 1 99 ? 16.869 -15.489 -21.375 1.00 62.09 99 LYS A N 1
ATOM 727 C CA . LYS A 1 99 ? 16.020 -16.532 -21.937 1.00 62.09 99 LYS A CA 1
ATOM 728 C C . LYS A 1 99 ? 16.915 -17.759 -22.075 1.00 62.09 99 LYS A C 1
ATOM 730 O O . LYS A 1 99 ? 17.831 -17.747 -22.892 1.00 62.09 99 LYS A O 1
ATOM 735 N N . GLY A 1 100 ? 16.739 -18.718 -21.166 1.00 56.34 100 GLY A N 1
ATOM 736 C CA . GLY A 1 100 ? 17.521 -19.945 -21.138 1.00 56.34 100 GLY A CA 1
ATOM 737 C C . GLY A 1 100 ? 17.516 -20.546 -22.533 1.00 56.34 100 GLY A C 1
ATOM 738 O O . GLY A 1 100 ? 16.457 -20.679 -23.147 1.00 56.34 100 GLY A O 1
ATOM 739 N N . ASP A 1 101 ? 18.712 -20.799 -23.047 1.00 57.31 101 ASP A N 1
ATOM 740 C CA . ASP A 1 101 ? 18.940 -21.500 -24.299 1.00 57.31 101 ASP A CA 1
ATOM 741 C C . ASP A 1 101 ? 18.544 -22.966 -24.057 1.00 57.31 101 ASP A C 1
ATOM 743 O O . ASP A 1 101 ? 19.379 -23.818 -23.775 1.00 57.31 101 ASP A O 1
ATOM 747 N N . ASP A 1 102 ? 17.236 -23.236 -24.044 1.00 56.19 102 ASP A N 1
ATOM 748 C CA . ASP A 1 102 ? 16.688 -24.589 -24.104 1.00 56.19 102 ASP A CA 1
ATOM 749 C C . ASP A 1 102 ? 16.832 -25.067 -25.556 1.00 56.19 102 ASP A C 1
ATOM 751 O O . ASP A 1 102 ? 15.914 -24.958 -26.379 1.00 56.19 102 ASP A O 1
ATOM 755 N N . ARG A 1 103 ? 18.033 -25.548 -25.878 1.00 46.94 103 ARG A N 1
ATOM 756 C CA . ARG A 1 103 ? 18.327 -26.378 -27.048 1.00 46.94 103 ARG A CA 1
ATOM 757 C C . ARG A 1 103 ? 19.203 -27.556 -26.663 1.00 46.94 103 ARG A C 1
ATOM 759 O O . ARG A 1 103 ? 20.199 -27.343 -25.942 1.00 46.94 103 ARG A O 1
#